Protein AF-A0A535BLM6-F1 (afdb_monomer)

Solvent-accessible surface area (backbone atoms only — not comparable to full-atom values): 7444 Å² total; per-residue (Å²): 102,45,61,56,55,43,28,55,65,38,71,34,40,33,82,39,67,72,50,61,36,40,46,30,43,31,45,81,92,45,75,36,47,55,90,61,40,46,59,41,44,60,51,75,94,35,62,84,55,53,49,84,61,48,25,79,35,35,54,25,30,45,32,39,53,41,61,94,56,75,61,44,84,32,59,34,36,41,37,64,31,90,53,64,93,91,61,84,83,69,88,82,76,87,72,84,82,87,86,86,86,87,83,86,84,79,95,77,88,86,63,74,68,44,72,48,76,36,33,34,36,72,127

Sequence (123 aa):
MEPSEGRPGTVVSLSMEYLVGWPRVEIGGKTMDYYQVRLLGLNPDRKDVPDMDLVWIEDKILQFRVPDLPPGEYKVTVHDGKGPPGDNLYSVLETTAYLIFPPVWPFVMRSNDTSIKFRVTAE

Structure (mmCIF, N/CA/C/O backbone):
data_AF-A0A535BLM6-F1
#
_entry.id   AF-A0A535BLM6-F1
#
loop_
_atom_site.group_PDB
_atom_site.id
_atom_site.type_symbol
_atom_site.label_atom_id
_atom_site.label_alt_id
_atom_site.label_comp_id
_atom_site.label_asym_id
_atom_site.label_entity_id
_atom_site.label_seq_id
_atom_site.pdbx_PDB_ins_code
_atom_site.Cartn_x
_atom_site.Cartn_y
_atom_site.Cartn_z
_atom_site.occupancy
_atom_site.B_iso_or_equiv
_atom_site.auth_seq_id
_atom_site.auth_comp_id
_atom_site.auth_asym_id
_atom_site.auth_atom_id
_atom_site.pdbx_PDB_model_num
ATOM 1 N N . MET A 1 1 ? -9.282 3.235 -4.915 1.00 73.12 1 MET A N 1
ATOM 2 C CA . MET A 1 1 ? -9.086 2.217 -3.865 1.00 73.12 1 MET A CA 1
ATOM 3 C C . MET A 1 1 ? -10.351 1.409 -3.783 1.00 73.12 1 MET A C 1
ATOM 5 O O . MET A 1 1 ? -11.400 2.010 -3.586 1.00 73.12 1 MET A O 1
ATOM 9 N N . GLU A 1 2 ? -10.251 0.097 -3.943 1.00 83.12 2 GLU A N 1
ATOM 10 C CA . GLU A 1 2 ? -11.397 -0.800 -3.827 1.00 83.12 2 GLU A CA 1
ATOM 11 C C . GLU A 1 2 ? -11.019 -2.046 -3.006 1.00 83.12 2 GLU A C 1
ATOM 13 O O . GLU A 1 2 ? -9.995 -2.671 -3.302 1.00 83.12 2 GLU A O 1
ATOM 18 N N . PRO A 1 3 ? -11.811 -2.412 -1.981 1.00 86.56 3 PRO A N 1
ATOM 19 C CA . PRO A 1 3 ? -12.919 -1.635 -1.411 1.00 86.56 3 PRO A CA 1
ATOM 20 C C . PRO A 1 3 ? -12.425 -0.425 -0.587 1.00 86.56 3 PRO A C 1
ATOM 22 O O . PRO A 1 3 ? -11.248 -0.334 -0.244 1.00 86.56 3 PRO A O 1
ATOM 25 N N . SER A 1 4 ? -13.321 0.515 -0.259 1.00 87.19 4 SER A N 1
ATOM 26 C CA . SER A 1 4 ? -13.036 1.640 0.657 1.00 87.19 4 SER A CA 1
ATOM 27 C C . SER A 1 4 ? -13.241 1.300 2.141 1.00 87.19 4 SER A C 1
ATOM 29 O O . SER A 1 4 ? -12.902 2.100 3.015 1.00 87.19 4 SER A O 1
ATOM 31 N N . GLU A 1 5 ? -13.804 0.126 2.428 1.00 90.50 5 GLU A N 1
ATOM 32 C CA . GLU A 1 5 ? -14.022 -0.403 3.772 1.00 90.50 5 GLU A CA 1
ATOM 33 C C . GLU A 1 5 ? -13.877 -1.931 3.802 1.00 90.50 5 GLU A C 1
ATOM 35 O O . GLU A 1 5 ? -14.007 -2.594 2.771 1.00 90.50 5 GLU A O 1
ATOM 40 N N . GLY A 1 6 ? -13.599 -2.497 4.975 1.00 92.50 6 GLY A N 1
ATOM 41 C CA . GLY A 1 6 ? -13.521 -3.945 5.156 1.00 92.50 6 GLY A CA 1
ATOM 42 C C . GLY A 1 6 ? -12.952 -4.370 6.505 1.00 92.50 6 GLY A C 1
ATOM 43 O O . GLY A 1 6 ? -12.360 -3.578 7.233 1.00 92.50 6 GLY A O 1
ATOM 44 N N . ARG A 1 7 ? -13.116 -5.647 6.838 1.00 94.50 7 ARG A N 1
ATOM 45 C CA . ARG A 1 7 ? -12.573 -6.265 8.058 1.00 94.50 7 ARG A CA 1
ATOM 46 C C . ARG A 1 7 ? -11.085 -6.624 7.916 1.00 94.50 7 ARG A C 1
ATOM 48 O O . ARG A 1 7 ? -10.597 -6.682 6.777 1.00 94.50 7 ARG A O 1
ATOM 55 N N . PRO A 1 8 ? -10.368 -6.932 9.013 1.00 94.50 8 PRO A N 1
ATOM 56 C CA . PRO A 1 8 ? -9.047 -7.550 8.936 1.00 94.50 8 PRO A CA 1
ATOM 57 C C . PRO A 1 8 ? -8.992 -8.718 7.938 1.00 94.50 8 PRO A C 1
ATOM 59 O O . PRO A 1 8 ? -9.914 -9.524 7.825 1.00 94.50 8 PRO A O 1
ATOM 62 N N . GLY A 1 9 ? -7.922 -8.772 7.147 1.00 93.56 9 GLY A N 1
ATOM 63 C CA . GLY A 1 9 ? -7.728 -9.747 6.073 1.00 93.56 9 GLY A CA 1
ATOM 64 C C . GLY A 1 9 ? -8.360 -9.383 4.723 1.00 93.56 9 GLY A C 1
ATOM 65 O O . GLY A 1 9 ? -8.045 -10.041 3.730 1.00 93.56 9 GLY A O 1
ATOM 66 N N . THR A 1 10 ? -9.193 -8.337 4.643 1.00 93.00 10 THR A N 1
ATOM 67 C CA . THR A 1 10 ? -9.739 -7.845 3.362 1.00 93.00 10 THR A CA 1
ATOM 68 C C . THR A 1 10 ? -8.601 -7.448 2.423 1.00 93.00 10 THR A C 1
ATOM 70 O O . THR A 1 10 ? -7.686 -6.735 2.829 1.00 93.00 10 THR A O 1
ATOM 73 N N . VAL A 1 11 ? -8.642 -7.905 1.168 1.00 93.69 11 VAL A N 1
ATOM 74 C CA . VAL A 1 11 ? -7.677 -7.483 0.141 1.00 93.69 11 VAL A CA 1
ATOM 75 C C . VAL A 1 11 ? -8.125 -6.145 -0.428 1.00 93.69 11 VAL A C 1
ATOM 77 O O . VAL A 1 11 ? -9.225 -6.035 -0.965 1.00 93.69 11 VAL A O 1
ATOM 80 N N . VAL A 1 12 ? -7.258 -5.145 -0.327 1.00 89.56 12 VAL A N 1
ATOM 81 C CA . VAL A 1 12 ? -7.463 -3.804 -0.870 1.00 89.56 12 VAL A CA 1
ATOM 82 C C . VAL A 1 12 ? -6.595 -3.642 -2.106 1.00 89.56 12 VAL A C 1
ATOM 84 O O . VAL A 1 12 ? -5.421 -3.999 -2.084 1.00 89.56 12 VAL A O 1
ATOM 87 N N . SER A 1 13 ? -7.176 -3.099 -3.174 1.00 89.69 13 SER A N 1
ATOM 88 C CA . SER A 1 13 ? -6.484 -2.782 -4.424 1.00 89.69 13 SER A CA 1
ATOM 89 C C . SER A 1 13 ? -6.426 -1.272 -4.650 1.00 89.69 13 SER A C 1
ATOM 91 O O . SER A 1 13 ? -7.437 -0.563 -4.571 1.00 89.69 13 SER A O 1
ATOM 93 N N . LEU A 1 14 ? -5.233 -0.778 -4.967 1.00 85.94 14 LEU A N 1
ATOM 94 C CA . LEU A 1 14 ? -4.957 0.608 -5.327 1.00 85.94 14 LEU A CA 1
ATOM 95 C C . LEU A 1 14 ? -4.429 0.649 -6.759 1.00 85.94 14 LEU A C 1
ATOM 97 O O . LEU A 1 14 ? -3.395 0.054 -7.037 1.00 85.94 14 LEU A O 1
ATOM 101 N N . SER A 1 15 ? -5.122 1.344 -7.661 1.00 85.81 15 SER A N 1
ATOM 102 C CA . SER A 1 15 ? -4.556 1.675 -8.972 1.00 85.81 15 SER A CA 1
ATOM 103 C C . SER A 1 15 ? -3.575 2.824 -8.788 1.00 85.81 15 SER A C 1
ATOM 105 O O . SER A 1 15 ? -3.964 3.882 -8.293 1.00 85.81 15 SER A O 1
ATOM 107 N N . MET A 1 16 ? -2.321 2.593 -9.154 1.00 75.69 16 MET A N 1
ATOM 108 C CA . MET A 1 16 ? -1.217 3.528 -9.004 1.00 75.69 16 MET A CA 1
ATOM 109 C C . MET A 1 16 ? -0.672 3.859 -10.390 1.00 75.69 16 MET A C 1
ATOM 111 O O . MET A 1 16 ? -0.407 2.958 -11.183 1.00 75.69 16 MET A O 1
ATOM 115 N N . GLU A 1 17 ? -0.482 5.144 -10.648 1.00 69.94 17 GLU A N 1
ATOM 116 C CA . GLU A 1 17 ? 0.311 5.649 -11.768 1.00 69.94 17 GLU A CA 1
ATOM 117 C C . GLU A 1 17 ? 1.579 6.273 -11.176 1.00 69.94 17 GLU A C 1
ATOM 119 O O . GLU A 1 17 ? 1.526 6.874 -10.097 1.00 69.94 17 GLU A O 1
ATOM 124 N N . TYR A 1 18 ? 2.713 6.130 -11.861 1.00 65.94 18 TYR A N 1
ATOM 125 C CA . TYR A 1 18 ? 4.020 6.663 -11.443 1.00 65.94 18 TYR A CA 1
ATOM 126 C C . TYR A 1 18 ? 4.582 6.146 -10.110 1.00 65.94 18 TYR A C 1
ATOM 128 O O . TYR A 1 18 ? 5.429 6.800 -9.503 1.00 65.94 18 TYR A O 1
ATOM 136 N N . LEU A 1 19 ? 4.162 4.970 -9.645 1.00 71.31 19 LEU A N 1
ATOM 137 C CA . LEU A 1 19 ? 4.827 4.307 -8.524 1.00 71.31 19 LEU A CA 1
ATOM 138 C C . LEU A 1 19 ? 6.040 3.563 -9.092 1.00 71.31 19 LEU A C 1
ATOM 140 O O . LEU A 1 19 ? 5.831 2.653 -9.881 1.00 71.31 19 LEU A O 1
ATOM 144 N N . VAL A 1 20 ? 7.283 3.899 -8.738 1.00 71.06 20 VAL A N 1
ATOM 145 C CA . VAL A 1 20 ? 8.487 3.219 -9.267 1.00 71.06 20 VAL A CA 1
ATOM 146 C C . VAL A 1 20 ? 9.460 2.922 -8.135 1.00 71.06 20 VAL A C 1
ATOM 148 O O . VAL A 1 20 ? 10.118 3.817 -7.621 1.00 71.06 20 VAL A O 1
ATOM 151 N N . GLY A 1 21 ? 9.611 1.644 -7.806 1.00 75.50 21 GLY A N 1
ATOM 152 C CA . GLY A 1 21 ? 10.417 1.189 -6.683 1.00 75.50 21 GLY A CA 1
ATOM 153 C C . GLY A 1 21 ? 9.719 0.099 -5.883 1.00 75.50 21 GLY A C 1
ATOM 154 O O . GLY A 1 21 ? 8.810 -0.580 -6.371 1.00 75.50 21 GLY A O 1
ATOM 155 N N . TRP A 1 22 ? 10.170 -0.068 -4.643 1.00 79.00 22 TRP A N 1
ATOM 156 C CA . TRP A 1 22 ? 9.662 -1.049 -3.691 1.00 79.00 22 TRP A CA 1
ATOM 157 C C . TRP A 1 22 ? 8.648 -0.369 -2.764 1.00 79.00 22 TRP A C 1
ATOM 159 O O . TRP A 1 22 ? 9.044 0.279 -1.787 1.00 79.00 22 TRP A O 1
ATOM 169 N N . PRO A 1 23 ? 7.337 -0.471 -3.054 1.00 81.69 23 PRO A N 1
ATOM 170 C CA . PRO A 1 23 ? 6.333 0.212 -2.262 1.00 81.69 23 PRO A CA 1
ATOM 171 C C . PRO A 1 23 ? 6.193 -0.392 -0.872 1.00 81.69 23 PRO A C 1
ATOM 173 O O . PRO A 1 23 ? 6.368 -1.594 -0.664 1.00 81.69 23 PRO A O 1
ATOM 176 N N . ARG A 1 24 ? 5.783 0.456 0.069 1.00 84.12 24 ARG A N 1
ATOM 177 C CA . ARG A 1 24 ? 5.319 0.050 1.396 1.00 84.12 24 ARG A CA 1
ATOM 178 C C . ARG A 1 24 ? 3.978 0.699 1.678 1.00 84.12 24 ARG A C 1
ATOM 180 O O . ARG A 1 24 ? 3.739 1.827 1.257 1.00 84.12 24 ARG A O 1
ATOM 187 N N . VAL A 1 25 ? 3.115 0.005 2.404 1.00 87.88 25 VAL A N 1
ATOM 188 C CA . VAL A 1 25 ? 1.792 0.519 2.774 1.00 87.88 25 VAL A CA 1
ATOM 189 C C . VAL A 1 25 ? 1.697 0.610 4.282 1.00 87.88 25 VAL A C 1
ATOM 191 O O . VAL A 1 25 ? 1.954 -0.363 4.980 1.00 87.88 25 VAL A O 1
ATOM 194 N N . GLU A 1 26 ? 1.301 1.765 4.790 1.00 89.56 26 GLU A N 1
ATOM 195 C CA . GLU A 1 26 ? 1.076 1.998 6.208 1.00 89.56 26 GLU A CA 1
ATOM 196 C C . GLU A 1 26 ? -0.409 2.231 6.481 1.00 89.56 26 GLU A C 1
ATOM 198 O O . GLU A 1 26 ? -1.055 3.027 5.803 1.00 89.56 26 GLU A O 1
ATOM 203 N N . ILE A 1 27 ? -0.959 1.543 7.480 1.00 90.88 27 ILE A N 1
ATOM 204 C CA . ILE A 1 27 ? -2.332 1.736 7.951 1.00 90.88 27 ILE A CA 1
ATOM 205 C C . ILE A 1 27 ? -2.388 1.501 9.462 1.00 90.88 27 ILE A C 1
ATOM 207 O O . ILE A 1 27 ? -1.924 0.478 9.964 1.00 90.88 27 ILE A O 1
ATOM 211 N N . GLY A 1 28 ? -2.933 2.464 10.210 1.00 88.50 28 GLY A N 1
ATOM 212 C CA . GLY A 1 28 ? -3.078 2.341 11.667 1.00 88.50 28 GLY A CA 1
ATOM 213 C C . GLY A 1 28 ? -1.760 2.109 12.416 1.00 88.50 28 GLY A C 1
ATOM 214 O O . GLY A 1 28 ? -1.744 1.373 13.398 1.00 88.50 28 GLY A O 1
ATOM 215 N N . GLY A 1 29 ? -0.655 2.687 11.929 1.00 86.38 29 GLY A N 1
ATOM 216 C CA . GLY A 1 29 ? 0.689 2.513 12.494 1.00 86.38 29 GLY A CA 1
ATOM 217 C C . GLY A 1 29 ? 1.349 1.165 12.181 1.00 86.38 29 GLY A C 1
ATOM 218 O O . GLY A 1 29 ? 2.440 0.894 12.678 1.00 86.38 29 GLY A O 1
ATOM 219 N N . LYS A 1 3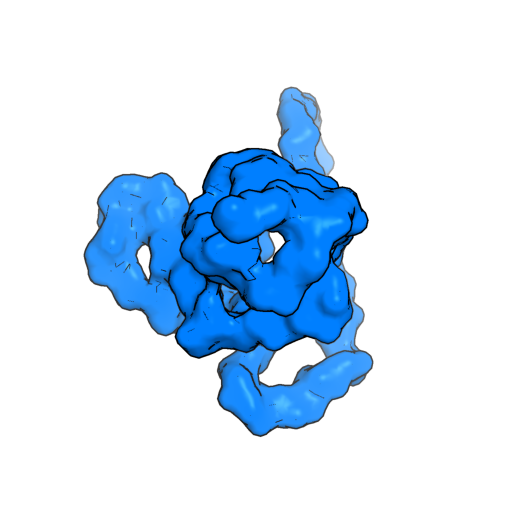0 ? 0.712 0.307 11.372 1.00 89.19 30 LYS A N 1
ATOM 220 C CA . LYS A 1 30 ? 1.307 -0.9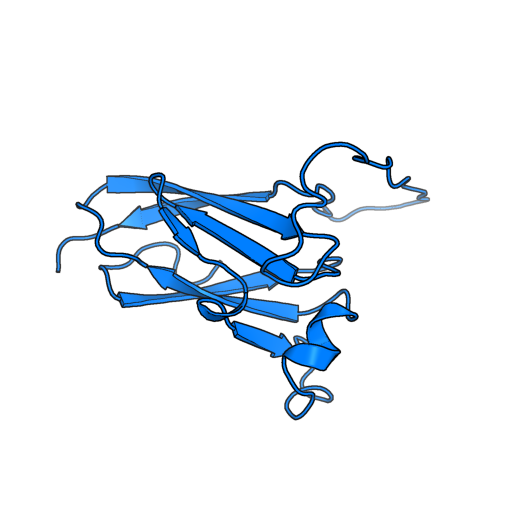31 10.857 1.00 89.19 30 LYS A CA 1
ATOM 221 C C . LYS A 1 30 ? 1.809 -0.708 9.437 1.00 89.19 30 LYS A C 1
ATOM 223 O O . LYS A 1 30 ? 1.025 -0.335 8.566 1.00 89.19 30 LYS A O 1
ATOM 228 N N . THR A 1 31 ? 3.086 -0.997 9.209 1.00 88.31 31 THR A N 1
ATOM 229 C CA . THR A 1 31 ? 3.724 -0.905 7.890 1.00 88.31 31 THR A CA 1
ATOM 230 C C . THR A 1 31 ? 3.883 -2.291 7.283 1.00 88.31 31 THR A C 1
ATOM 232 O O . THR A 1 31 ? 4.424 -3.191 7.919 1.00 88.31 31 THR A O 1
ATOM 235 N N . MET A 1 32 ? 3.416 -2.439 6.049 1.00 89.69 32 MET A N 1
ATOM 236 C CA . MET A 1 32 ? 3.584 -3.608 5.195 1.00 89.69 32 MET A CA 1
ATOM 237 C C . MET A 1 32 ? 4.689 -3.322 4.188 1.00 89.69 32 MET A C 1
ATOM 239 O O . MET A 1 32 ? 4.621 -2.327 3.459 1.00 89.69 32 MET A O 1
ATOM 243 N N . ASP A 1 33 ? 5.712 -4.169 4.174 1.00 85.94 33 ASP A N 1
ATOM 244 C CA . ASP A 1 33 ? 6.810 -4.065 3.219 1.00 85.94 33 ASP A CA 1
ATOM 245 C C . ASP A 1 33 ? 6.481 -4.718 1.866 1.00 85.94 33 ASP A C 1
ATOM 247 O O . ASP A 1 33 ? 5.393 -5.262 1.660 1.00 85.94 33 ASP A O 1
ATOM 251 N N . TYR A 1 34 ? 7.441 -4.667 0.939 1.00 82.69 34 TYR A N 1
ATOM 252 C CA . TYR A 1 34 ? 7.315 -5.235 -0.403 1.00 82.69 34 TYR A CA 1
ATOM 253 C C . TYR A 1 34 ? 6.867 -6.709 -0.412 1.00 82.69 34 TYR A C 1
ATOM 255 O O . TYR A 1 34 ? 6.121 -7.103 -1.300 1.00 82.69 34 TYR A O 1
ATOM 263 N N . TYR A 1 35 ? 7.275 -7.523 0.568 1.00 84.81 35 TYR A N 1
ATOM 264 C CA . TYR A 1 35 ? 6.921 -8.946 0.617 1.00 84.81 35 TYR A CA 1
ATOM 265 C C . TYR A 1 35 ? 5.512 -9.196 1.165 1.00 84.81 35 TYR A C 1
ATOM 267 O O . TYR A 1 35 ? 4.988 -10.306 1.062 1.00 84.81 35 TYR A O 1
ATOM 275 N N . GLN A 1 36 ? 4.901 -8.179 1.768 1.00 88.88 36 GLN A N 1
ATOM 276 C CA . GLN A 1 36 ? 3.554 -8.225 2.334 1.00 88.88 36 GLN A CA 1
ATOM 277 C C . GLN A 1 36 ? 2.515 -7.534 1.444 1.00 88.88 36 GLN A C 1
ATOM 279 O O . GLN A 1 36 ? 1.313 -7.611 1.716 1.00 88.88 36 GLN A O 1
ATOM 284 N N . VAL A 1 37 ? 2.969 -6.884 0.375 1.00 88.50 37 VAL A N 1
ATOM 285 C CA . VAL A 1 37 ? 2.137 -6.324 -0.687 1.00 88.50 37 VAL A CA 1
ATOM 286 C C . VAL A 1 37 ? 2.331 -7.122 -1.973 1.00 88.50 37 VAL A C 1
ATOM 288 O O . VAL A 1 37 ? 3.234 -7.943 -2.093 1.00 88.50 37 VAL A O 1
ATOM 291 N N . ARG A 1 38 ? 1.453 -6.902 -2.946 1.00 90.19 38 ARG A N 1
ATOM 292 C CA . ARG A 1 38 ? 1.527 -7.528 -4.264 1.00 90.19 38 ARG A CA 1
ATOM 293 C C . ARG A 1 38 ? 1.409 -6.470 -5.345 1.00 90.19 38 ARG A C 1
ATOM 295 O O . ARG A 1 38 ? 0.602 -5.548 -5.208 1.00 90.19 38 ARG A O 1
ATOM 302 N N . LEU A 1 39 ? 2.180 -6.621 -6.416 1.00 87.62 39 LEU A N 1
ATOM 303 C CA . LEU A 1 39 ? 2.106 -5.752 -7.584 1.00 87.62 39 LEU A CA 1
ATOM 304 C C . LEU A 1 39 ? 1.473 -6.504 -8.746 1.00 87.62 39 LEU A C 1
ATOM 306 O O . LEU A 1 39 ? 1.862 -7.618 -9.058 1.00 87.62 39 LEU A O 1
ATOM 310 N N . LEU A 1 40 ? 0.498 -5.888 -9.405 1.00 86.44 40 LEU A N 1
ATOM 311 C CA . LEU A 1 40 ? -0.084 -6.411 -10.639 1.00 86.44 40 LEU A CA 1
ATOM 312 C C . LEU A 1 40 ? 0.052 -5.361 -11.738 1.00 86.44 40 LEU A C 1
ATOM 314 O O . LEU A 1 40 ? -0.101 -4.168 -11.480 1.00 86.44 40 LEU A O 1
ATOM 318 N N . GLY A 1 41 ? 0.306 -5.789 -12.972 1.00 82.19 41 GLY A N 1
ATOM 319 C CA . GLY A 1 41 ? 0.265 -4.884 -14.117 1.00 82.19 41 GLY A CA 1
ATOM 320 C C . GLY A 1 41 ? -1.131 -4.276 -14.273 1.00 82.19 41 GLY A C 1
ATOM 321 O O . GLY A 1 41 ? -2.122 -5.005 -14.283 1.00 82.19 41 GLY A O 1
ATOM 322 N N . LEU A 1 42 ? -1.216 -2.946 -14.393 1.00 81.38 42 LEU A N 1
ATOM 323 C CA . LEU A 1 42 ? -2.492 -2.273 -14.664 1.00 81.38 42 LEU A CA 1
ATOM 324 C C . LEU A 1 42 ? -2.973 -2.561 -16.096 1.00 81.38 42 LEU A C 1
ATOM 326 O O . LEU A 1 42 ? -4.160 -2.770 -16.330 1.00 81.38 42 LEU A O 1
ATOM 330 N N . ASN A 1 43 ? -2.035 -2.615 -17.048 1.00 80.25 43 ASN A N 1
ATOM 331 C CA . ASN A 1 43 ? -2.305 -3.044 -18.417 1.00 80.25 43 ASN A CA 1
ATOM 332 C C . ASN A 1 43 ? -2.450 -4.585 -18.465 1.00 80.25 43 ASN A C 1
ATOM 334 O O . ASN A 1 43 ? -1.5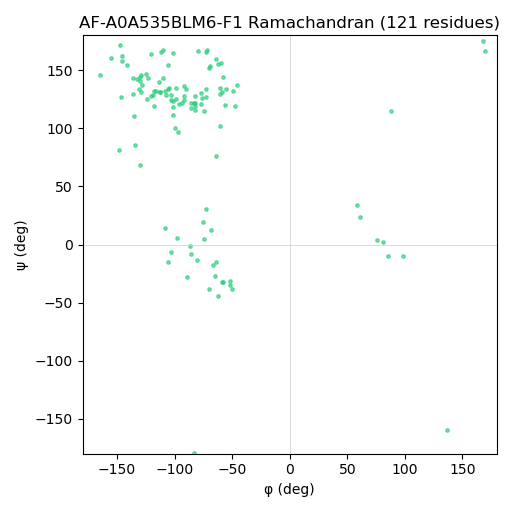10 -5.276 -18.058 1.00 80.25 43 ASN A O 1
ATOM 338 N N . PRO A 1 44 ? -3.562 -5.132 -19.003 1.00 76.81 44 PRO A N 1
ATOM 339 C CA . PRO A 1 44 ? -3.757 -6.570 -19.198 1.00 76.81 44 PRO A CA 1
ATOM 340 C C . PRO A 1 44 ? -2.622 -7.275 -19.950 1.00 76.81 44 PRO A C 1
ATOM 342 O O . PRO A 1 44 ? -2.318 -8.425 -19.639 1.00 76.81 44 PRO A O 1
ATOM 345 N N . ASP A 1 45 ? -1.948 -6.584 -20.873 1.00 80.50 45 ASP A N 1
ATOM 346 C CA . ASP A 1 45 ? -0.803 -7.118 -21.625 1.00 80.50 45 ASP A CA 1
ATOM 347 C C . ASP A 1 45 ? 0.402 -7.436 -20.722 1.00 80.50 45 ASP A C 1
ATOM 349 O O . ASP A 1 45 ? 1.331 -8.132 -21.123 1.00 80.50 45 ASP A O 1
ATOM 353 N N . ARG A 1 46 ? 0.401 -6.919 -19.487 1.00 74.88 46 ARG A N 1
ATOM 354 C CA . ARG A 1 46 ? 1.458 -7.094 -18.483 1.00 74.88 46 ARG A CA 1
ATOM 355 C C . ARG A 1 46 ? 1.040 -8.016 -17.338 1.00 74.88 46 AR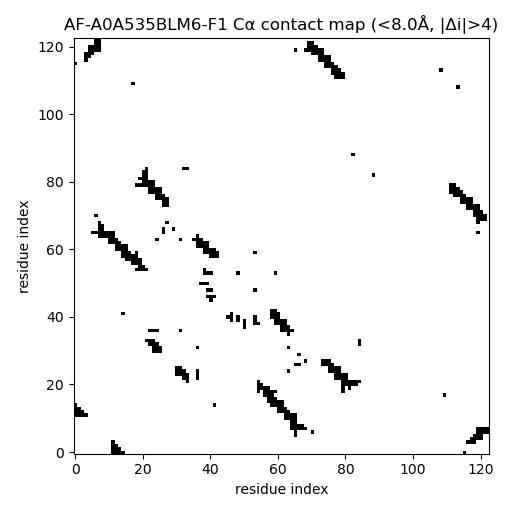G A C 1
ATOM 357 O O . ARG A 1 46 ? 1.701 -8.040 -16.304 1.00 74.88 46 ARG A O 1
ATOM 364 N N . LYS A 1 47 ? -0.052 -8.766 -17.498 1.00 72.44 47 LYS A N 1
ATOM 365 C CA . LYS A 1 47 ? -0.592 -9.654 -16.459 1.00 72.44 47 LYS A CA 1
ATOM 366 C C . LYS A 1 47 ? 0.406 -10.720 -15.991 1.00 72.44 47 LYS A C 1
ATOM 368 O O . LYS A 1 47 ? 0.374 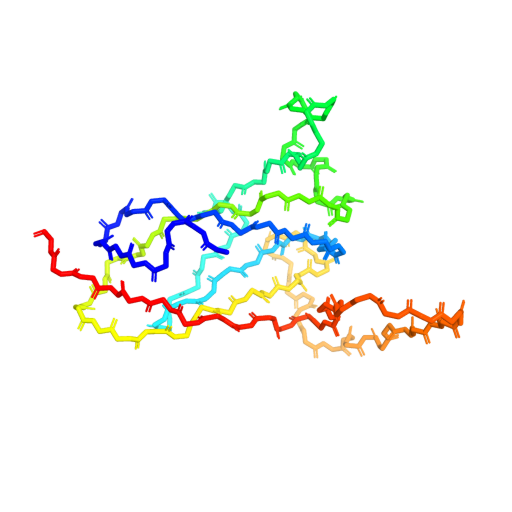-11.093 -14.823 1.00 72.44 47 LYS A O 1
ATOM 373 N N . ASP A 1 48 ? 1.273 -11.174 -16.892 1.00 79.62 48 ASP A N 1
ATOM 374 C CA . ASP A 1 48 ? 2.252 -12.233 -16.623 1.00 79.62 48 ASP A CA 1
ATOM 375 C C . ASP A 1 48 ? 3.651 -11.686 -16.281 1.00 79.62 48 ASP A C 1
ATOM 377 O O . ASP A 1 48 ? 4.597 -12.457 -16.125 1.00 79.62 48 ASP A O 1
ATOM 381 N N . VAL A 1 49 ? 3.801 -10.360 -16.160 1.00 79.44 49 VAL A N 1
ATOM 382 C CA . VAL A 1 49 ? 5.062 -9.742 -15.734 1.00 79.44 49 VAL A CA 1
ATOM 383 C C . VAL A 1 49 ? 5.257 -10.005 -14.236 1.00 79.44 49 VAL A C 1
ATOM 385 O O . VAL A 1 49 ? 4.358 -9.691 -13.453 1.00 79.44 49 VAL A O 1
ATOM 388 N N . PRO A 1 50 ? 6.408 -10.556 -13.812 1.00 81.94 50 PRO A N 1
ATOM 389 C CA . PRO A 1 50 ? 6.697 -10.779 -12.400 1.00 81.94 50 PRO A CA 1
ATOM 390 C C . PRO A 1 50 ? 6.636 -9.492 -11.564 1.00 81.94 50 PRO A C 1
ATOM 392 O O . PRO A 1 50 ? 7.101 -8.440 -11.998 1.00 81.94 50 PRO A O 1
ATOM 395 N N . ASP A 1 51 ? 6.162 -9.585 -10.316 1.00 77.06 51 ASP A N 1
ATOM 396 C CA . ASP A 1 51 ? 6.109 -8.466 -9.356 1.00 77.06 51 ASP A CA 1
ATOM 397 C C . ASP A 1 51 ? 7.453 -7.721 -9.221 1.00 77.06 51 ASP A C 1
ATOM 399 O O . ASP A 1 51 ? 7.483 -6.492 -9.155 1.00 77.06 51 ASP A O 1
ATOM 403 N N . MET A 1 52 ? 8.568 -8.463 -9.258 1.00 76.00 52 MET A N 1
ATOM 404 C CA . MET A 1 52 ? 9.937 -7.926 -9.200 1.00 76.00 52 MET A CA 1
ATOM 405 C C . MET A 1 52 ? 10.306 -7.053 -10.401 1.00 76.00 52 MET A C 1
ATOM 407 O O . MET A 1 52 ? 11.153 -6.178 -10.264 1.00 76.00 52 MET A O 1
ATOM 411 N N . ASP A 1 53 ? 9.686 -7.273 -11.557 1.00 77.06 53 ASP A N 1
ATOM 412 C CA . ASP A 1 53 ? 9.896 -6.457 -12.753 1.00 77.06 53 ASP A CA 1
ATOM 413 C C . ASP A 1 53 ? 8.911 -5.276 -12.783 1.00 77.06 53 ASP A C 1
ATOM 415 O O . ASP A 1 53 ? 9.232 -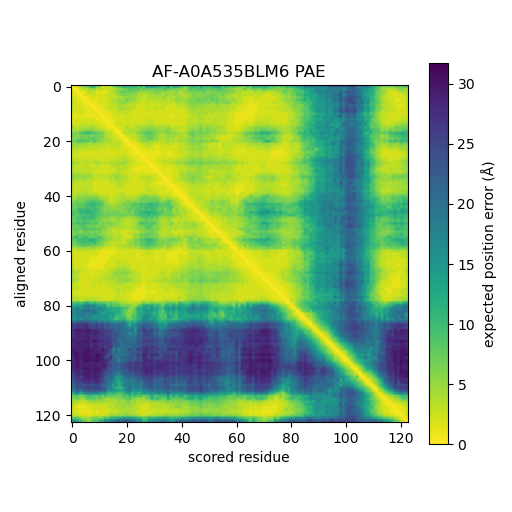4.197 -13.284 1.00 77.06 53 ASP A O 1
ATOM 419 N N . LEU A 1 54 ? 7.733 -5.435 -12.162 1.00 79.06 54 LEU A N 1
ATOM 420 C CA . LEU A 1 54 ? 6.727 -4.378 -12.006 1.00 79.06 54 LEU A CA 1
ATOM 421 C C . LEU A 1 54 ? 7.189 -3.228 -11.096 1.00 79.06 54 LEU A C 1
ATOM 423 O O . LEU A 1 54 ? 6.619 -2.136 -11.163 1.00 79.06 54 LEU A O 1
ATOM 427 N N . VAL A 1 55 ? 8.227 -3.411 -10.271 1.00 75.12 55 VAL A N 1
ATOM 428 C CA . VAL A 1 55 ? 8.822 -2.307 -9.489 1.00 75.12 55 VAL A CA 1
ATOM 429 C C . VAL A 1 55 ? 9.314 -1.174 -10.395 1.00 75.12 55 VAL A C 1
ATOM 431 O O . VAL A 1 55 ? 9.173 -0.013 -10.030 1.00 75.12 55 VAL A O 1
ATOM 434 N N . TRP A 1 56 ? 9.780 -1.490 -11.607 1.00 72.88 56 TRP A N 1
ATOM 435 C CA . TRP A 1 56 ? 10.316 -0.527 -12.576 1.00 72.88 56 TRP A CA 1
ATOM 436 C C . TRP A 1 56 ? 9.255 0.109 -13.480 1.00 72.88 56 TRP A C 1
ATOM 438 O O . TRP A 1 56 ? 9.583 0.926 -14.338 1.00 72.88 56 TRP A O 1
ATOM 448 N N . ILE A 1 57 ? 7.990 -0.281 -13.320 1.00 71.25 57 ILE A N 1
ATOM 449 C CA . ILE A 1 57 ? 6.881 0.160 -14.161 1.00 71.25 57 ILE A CA 1
ATOM 450 C C . ILE A 1 57 ? 6.008 1.134 -13.374 1.00 71.25 57 ILE A C 1
ATOM 452 O O . ILE A 1 57 ? 5.574 0.830 -12.264 1.00 71.25 57 ILE A O 1
ATOM 456 N N . GLU A 1 58 ? 5.741 2.288 -13.982 1.00 70.00 58 GLU A N 1
ATOM 457 C CA . GLU A 1 58 ? 4.977 3.391 -13.391 1.00 70.00 58 GLU A CA 1
ATOM 458 C C . GLU A 1 58 ? 3.527 2.991 -13.070 1.00 70.00 58 GLU A C 1
ATOM 460 O O . GLU A 1 58 ? 3.041 3.262 -11.971 1.00 70.00 58 GLU A O 1
ATOM 465 N N . ASP A 1 59 ? 2.868 2.287 -13.993 1.00 72.62 59 ASP A N 1
ATOM 466 C CA . ASP A 1 59 ? 1.435 1.988 -13.904 1.00 72.62 59 ASP A CA 1
ATOM 467 C C . ASP A 1 59 ? 1.169 0.557 -13.430 1.00 72.62 59 ASP A C 1
ATOM 469 O O . ASP A 1 59 ? 1.423 -0.424 -14.147 1.00 72.62 59 ASP A O 1
ATOM 473 N N . LYS A 1 60 ? 0.620 0.427 -12.220 1.00 81.94 60 LYS A N 1
ATOM 474 C CA . LYS A 1 60 ? 0.369 -0.866 -11.573 1.00 81.94 60 LYS A CA 1
ATOM 475 C C . LYS A 1 60 ? -0.743 -0.821 -10.537 1.00 81.94 60 LYS A C 1
ATOM 477 O O . LYS A 1 60 ? -1.098 0.224 -10.006 1.00 81.94 60 LYS A O 1
ATOM 482 N N . ILE A 1 61 ? -1.277 -1.991 -10.214 1.00 86.19 61 ILE A N 1
ATOM 483 C CA . ILE A 1 61 ? -2.187 -2.188 -9.091 1.00 86.19 61 ILE A CA 1
ATOM 484 C C . ILE A 1 61 ? -1.363 -2.671 -7.897 1.00 86.19 61 ILE A C 1
ATOM 486 O O . ILE A 1 61 ? -0.722 -3.719 -7.961 1.00 86.19 61 ILE A O 1
ATOM 490 N N . LEU A 1 62 ? -1.400 -1.915 -6.803 1.00 87.81 62 LEU A N 1
ATOM 491 C CA . LEU A 1 62 ? -0.830 -2.287 -5.513 1.00 87.81 62 LEU A CA 1
ATOM 492 C C . LEU A 1 62 ? -1.913 -2.948 -4.658 1.00 87.81 62 LEU A C 1
ATOM 494 O O . LEU A 1 62 ? -2.948 -2.339 -4.379 1.00 87.81 62 LEU A O 1
ATOM 498 N N . GLN A 1 63 ? -1.674 -4.186 -4.236 1.00 91.62 63 GLN A N 1
ATOM 499 C CA . GLN A 1 63 ? -2.571 -4.933 -3.362 1.00 91.62 63 GLN A CA 1
ATOM 500 C C . GLN A 1 63 ? -1.948 -5.189 -1.998 1.00 91.62 63 GLN A C 1
ATOM 502 O O . GLN A 1 63 ? -0.781 -5.553 -1.894 1.00 91.62 63 GLN A O 1
ATOM 507 N N . PHE A 1 64 ? -2.752 -5.064 -0.950 1.00 92.69 64 PHE A N 1
ATOM 508 C CA . PHE A 1 64 ? -2.363 -5.418 0.413 1.00 92.69 64 PHE A CA 1
ATOM 509 C C . PHE A 1 64 ? -3.564 -5.981 1.175 1.00 92.69 64 PHE A C 1
ATOM 511 O O . PHE A 1 64 ? -4.713 -5.813 0.762 1.00 92.69 64 PHE A O 1
ATOM 518 N N . ARG A 1 65 ? -3.310 -6.675 2.287 1.00 95.25 65 ARG A N 1
ATOM 519 C CA . ARG A 1 65 ? -4.368 -7.147 3.189 1.00 95.25 65 ARG A CA 1
ATOM 520 C C . ARG A 1 65 ? -4.495 -6.205 4.372 1.00 95.25 65 ARG A C 1
ATOM 522 O O . ARG A 1 65 ? -3.486 -5.849 4.969 1.00 95.25 65 ARG A O 1
ATOM 529 N N . VAL A 1 66 ? -5.724 -5.845 4.737 1.00 92.38 66 VAL A N 1
ATOM 530 C CA . VAL A 1 66 ? -5.990 -5.072 5.957 1.00 92.38 66 VAL A CA 1
ATOM 531 C C . VAL A 1 66 ? -5.401 -5.840 7.146 1.00 92.38 66 VAL A C 1
ATOM 533 O O . VAL A 1 66 ? -5.779 -6.998 7.350 1.00 92.38 66 VAL A O 1
ATOM 536 N N . PRO A 1 67 ? -4.458 -5.263 7.907 1.00 93.38 67 PRO A N 1
ATOM 537 C CA . PRO A 1 67 ? -3.892 -5.947 9.057 1.00 93.38 67 PRO A CA 1
ATOM 538 C C . PRO A 1 67 ? -4.920 -6.021 10.189 1.00 93.38 67 PRO A C 1
ATOM 540 O O . PRO A 1 67 ? -5.935 -5.330 10.169 1.00 93.38 67 PRO A O 1
ATOM 543 N N . ASP A 1 68 ? -4.639 -6.845 11.195 1.00 94.38 68 ASP A N 1
ATOM 544 C CA . ASP A 1 68 ? -5.464 -6.929 12.403 1.00 94.38 68 ASP A CA 1
ATOM 545 C C . ASP A 1 68 ? -5.512 -5.566 13.119 1.00 94.38 68 ASP A C 1
ATOM 547 O O . ASP A 1 68 ? -4.527 -5.133 13.726 1.00 94.38 68 ASP A O 1
ATOM 551 N N . LEU A 1 69 ? -6.616 -4.844 12.942 1.00 92.44 69 LEU A N 1
ATOM 552 C CA . LEU A 1 69 ? -6.864 -3.500 13.447 1.00 92.44 69 LEU A CA 1
ATOM 553 C C . LEU A 1 69 ? -8.286 -3.457 14.015 1.00 92.44 69 LEU A C 1
ATOM 555 O O . LEU A 1 69 ? -9.188 -4.061 13.429 1.00 92.44 69 LEU A O 1
ATOM 559 N N . PRO A 1 70 ? -8.516 -2.727 15.119 1.00 94.06 70 PRO A N 1
ATOM 560 C CA . PRO A 1 70 ? -9.866 -2.538 15.622 1.00 94.06 70 PRO A CA 1
ATOM 561 C C . PRO A 1 70 ? -10.725 -1.751 14.613 1.00 94.06 70 PRO A C 1
ATOM 563 O O . PRO A 1 70 ? -10.192 -1.042 13.757 1.00 94.06 70 PRO A O 1
ATOM 566 N N . PRO A 1 71 ? -12.064 -1.836 14.702 1.00 94.94 71 PRO A N 1
ATOM 567 C CA . PRO A 1 71 ? -12.938 -1.064 13.829 1.00 94.94 71 PRO A CA 1
ATOM 568 C C . PRO A 1 71 ? -12.717 0.444 13.994 1.00 94.94 71 PRO A C 1
ATOM 570 O O . PRO A 1 71 ? -12.654 0.951 15.114 1.00 94.94 71 PRO A O 1
ATOM 573 N N . GLY A 1 72 ? -12.637 1.174 12.883 1.00 94.75 72 GLY A N 1
ATOM 574 C CA . GLY A 1 72 ? -12.344 2.606 12.900 1.00 94.75 72 GLY A CA 1
ATOM 575 C C . GLY A 1 72 ? -12.016 3.184 11.527 1.00 94.75 72 GLY A C 1
ATOM 576 O O . GLY A 1 72 ? -11.932 2.464 10.532 1.00 94.75 72 GLY A O 1
ATOM 577 N N . GLU A 1 73 ? -11.837 4.503 11.468 1.00 95.12 73 GLU A N 1
ATOM 578 C CA . GLU A 1 73 ? -11.329 5.185 10.276 1.00 95.12 73 GLU A CA 1
ATOM 579 C C . GLU A 1 73 ? -9.809 5.304 10.341 1.00 95.12 73 GLU A C 1
ATOM 581 O O . GLU A 1 73 ? -9.251 5.815 11.313 1.00 95.12 73 GLU A O 1
ATOM 586 N N . TYR A 1 74 ? -9.144 4.869 9.276 1.00 90.38 74 TYR A N 1
ATOM 587 C CA . TYR A 1 74 ? -7.695 4.870 9.168 1.00 90.38 74 TYR A CA 1
ATOM 588 C C . TYR A 1 74 ? -7.240 5.624 7.928 1.00 90.38 74 TYR A C 1
ATOM 590 O O . TY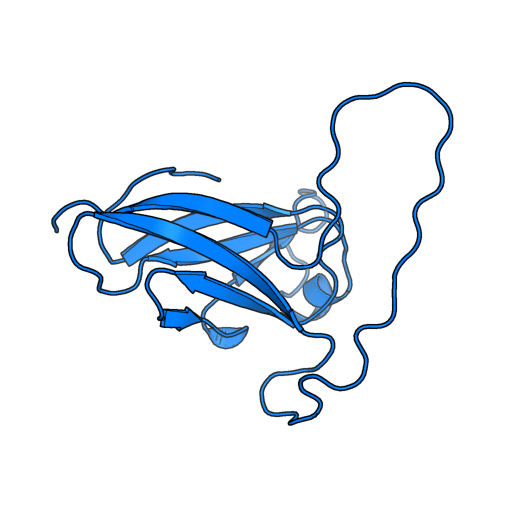R A 1 74 ? -7.877 5.599 6.874 1.00 90.38 74 TYR A O 1
ATOM 598 N N . LYS A 1 75 ? -6.088 6.279 8.056 1.00 88.81 75 LYS A N 1
ATOM 599 C CA . LYS A 1 75 ? -5.326 6.798 6.926 1.00 88.81 75 LYS A CA 1
ATOM 600 C C . LYS A 1 75 ? -4.439 5.664 6.407 1.00 88.81 75 LYS A C 1
ATOM 602 O O . LYS A 1 75 ? -3.652 5.116 7.176 1.00 88.81 75 LYS A O 1
ATOM 607 N N . VAL A 1 76 ? -4.602 5.309 5.138 1.00 86.31 76 VAL A N 1
ATOM 608 C CA . VAL A 1 76 ? -3.684 4.438 4.397 1.00 86.31 76 VAL A CA 1
ATOM 609 C C . VAL A 1 76 ? -2.675 5.335 3.708 1.00 86.31 76 VAL A C 1
ATOM 611 O O . VAL A 1 76 ? -3.104 6.208 2.961 1.00 86.31 76 VAL A O 1
ATOM 614 N N . THR A 1 77 ? -1.385 5.118 3.934 1.00 85.44 77 THR A N 1
ATOM 615 C CA . THR A 1 77 ? -0.290 5.842 3.280 1.00 85.44 77 THR A CA 1
ATOM 616 C C . THR A 1 77 ? 0.535 4.880 2.431 1.00 85.44 77 THR A C 1
ATOM 618 O O . THR A 1 77 ? 0.919 3.815 2.911 1.00 85.44 77 THR A O 1
ATOM 621 N N . VAL A 1 78 ? 0.823 5.241 1.179 1.00 82.31 78 VAL A N 1
ATOM 622 C CA . VAL A 1 78 ? 1.752 4.488 0.320 1.00 82.31 78 VAL A CA 1
ATOM 623 C C . VAL A 1 78 ? 3.081 5.229 0.247 1.00 82.31 78 VAL A C 1
ATOM 625 O O . VAL A 1 78 ? 3.119 6.391 -0.149 1.00 82.31 78 VAL A O 1
ATOM 628 N N . HIS A 1 79 ? 4.156 4.529 0.596 1.00 78.94 79 HIS A N 1
ATOM 629 C CA . HIS A 1 79 ? 5.533 5.009 0.561 1.00 78.94 79 HIS A CA 1
ATOM 630 C C . HIS A 1 79 ? 6.272 4.391 -0.627 1.00 78.94 79 HIS A C 1
ATOM 632 O O . HIS A 1 79 ? 6.209 3.174 -0.811 1.00 78.94 79 HIS A O 1
ATOM 638 N N . ASP A 1 80 ? 7.024 5.194 -1.377 1.00 69.62 80 ASP A N 1
ATOM 639 C CA . ASP A 1 80 ? 7.857 4.726 -2.493 1.00 69.62 80 ASP A CA 1
ATOM 640 C C . ASP A 1 80 ? 9.331 4.590 -2.071 1.00 69.62 80 ASP A C 1
ATOM 642 O O . ASP A 1 80 ? 10.060 5.576 -1.921 1.00 69.62 80 ASP A O 1
ATOM 646 N N . GLY A 1 81 ? 9.766 3.360 -1.788 1.00 61.59 81 GLY A N 1
ATOM 647 C CA . GLY A 1 81 ? 11.146 3.067 -1.415 1.00 61.59 81 GLY A CA 1
ATOM 648 C C . GLY A 1 81 ? 12.038 2.921 -2.647 1.00 61.59 81 GLY A C 1
ATOM 649 O O . GLY A 1 81 ? 11.835 2.019 -3.455 1.00 61.59 81 GLY A O 1
ATOM 650 N N . LYS A 1 82 ? 13.095 3.737 -2.754 1.00 55.22 82 LYS A N 1
ATOM 651 C CA . LYS A 1 82 ? 14.085 3.651 -3.850 1.00 55.22 82 LYS A CA 1
ATOM 652 C C . LYS A 1 82 ? 15.065 2.466 -3.746 1.00 55.22 82 LYS A C 1
ATOM 654 O O . LYS A 1 82 ? 15.986 2.383 -4.553 1.00 55.22 82 LYS A O 1
ATOM 659 N N . GLY A 1 83 ? 14.906 1.572 -2.768 1.00 54.72 83 GLY A N 1
ATOM 660 C CA . GLY A 1 83 ? 15.808 0.439 -2.551 1.00 54.72 83 GLY A CA 1
ATOM 661 C C . GLY A 1 83 ? 15.071 -0.836 -2.134 1.00 54.72 83 GLY A C 1
ATOM 662 O O . GLY A 1 83 ? 13.975 -0.746 -1.572 1.00 54.72 83 GLY A O 1
ATOM 663 N N . PRO A 1 84 ? 15.655 -2.015 -2.409 1.00 55.88 84 PRO A N 1
ATOM 664 C CA . PRO A 1 84 ? 15.083 -3.291 -2.010 1.00 55.88 84 PRO A CA 1
ATOM 665 C C . PRO A 1 84 ? 14.974 -3.406 -0.478 1.00 55.88 84 PRO A C 1
ATOM 667 O O . PRO A 1 84 ? 15.727 -2.760 0.258 1.00 55.88 84 PRO A O 1
ATOM 670 N N . PRO A 1 85 ? 14.054 -4.242 0.036 1.00 57.44 85 PRO A N 1
ATOM 671 C CA . PRO A 1 85 ? 13.905 -4.452 1.472 1.00 57.44 85 PRO A CA 1
ATOM 672 C C . PRO A 1 85 ? 15.222 -4.901 2.118 1.00 57.44 85 PRO A C 1
ATOM 674 O O . PRO A 1 85 ? 15.885 -5.808 1.618 1.00 57.44 85 PRO A O 1
ATOM 677 N N . GLY A 1 86 ? 15.576 -4.294 3.252 1.00 51.41 86 GLY A N 1
ATOM 678 C CA . GLY A 1 86 ? 16.802 -4.605 3.998 1.00 51.41 86 GLY A CA 1
ATOM 679 C C . GLY A 1 86 ? 17.974 -3.656 3.741 1.00 51.41 86 GLY A C 1
ATOM 680 O O . GLY A 1 86 ? 18.940 -3.693 4.501 1.00 51.41 86 GLY A O 1
ATOM 681 N N . ASP A 1 87 ? 17.877 -2.766 2.751 1.00 49.81 87 ASP A N 1
ATOM 682 C CA . ASP A 1 87 ? 18.888 -1.733 2.533 1.00 49.81 87 ASP A CA 1
ATOM 683 C C . ASP A 1 87 ? 18.601 -0.506 3.407 1.00 49.81 87 ASP A C 1
ATOM 685 O O . ASP A 1 87 ? 17.574 0.155 3.259 1.00 49.81 87 ASP A O 1
ATOM 689 N N . ASN A 1 88 ? 19.513 -0.182 4.330 1.00 45.91 88 ASN A N 1
ATOM 690 C CA . ASN A 1 88 ? 19.368 0.933 5.275 1.00 45.91 88 ASN A CA 1
ATOM 691 C C . ASN A 1 88 ? 19.585 2.326 4.652 1.00 45.91 88 ASN A C 1
ATOM 693 O O . ASN A 1 88 ? 19.800 3.301 5.371 1.00 45.91 88 ASN A O 1
ATOM 697 N N . LEU A 1 89 ? 19.482 2.452 3.325 1.00 43.19 89 LEU A N 1
ATOM 698 C CA . LEU A 1 89 ? 19.585 3.706 2.563 1.00 43.19 89 LEU A CA 1
ATOM 699 C C . LEU A 1 89 ? 18.347 4.612 2.741 1.00 43.19 89 LEU A C 1
ATOM 701 O O . LEU A 1 89 ? 17.944 5.369 1.859 1.00 43.19 89 LEU A O 1
ATOM 705 N N . TYR A 1 90 ? 17.721 4.519 3.909 1.00 46.78 90 TYR A N 1
ATOM 706 C CA . TYR A 1 90 ? 16.545 5.259 4.306 1.00 46.78 90 TYR A CA 1
ATOM 707 C C . TYR A 1 90 ? 16.927 6.722 4.578 1.00 46.78 90 TYR A C 1
ATOM 709 O O . TYR A 1 90 ? 17.873 7.010 5.307 1.00 46.78 90 TYR A O 1
ATOM 717 N N . SER A 1 91 ? 16.133 7.656 4.055 1.00 39.72 91 SER A N 1
ATOM 718 C CA . SER A 1 91 ? 15.966 9.044 4.535 1.00 39.72 91 SER A CA 1
ATOM 719 C C . SER A 1 91 ? 16.970 10.160 4.180 1.00 39.72 91 SER A C 1
ATOM 721 O O . SER A 1 91 ? 16.718 11.288 4.586 1.00 39.72 91 SER A O 1
ATOM 723 N N . VAL A 1 92 ? 18.032 9.952 3.385 1.00 37.59 92 VAL A N 1
ATOM 724 C CA . VAL A 1 92 ? 19.000 11.055 3.105 1.00 37.59 92 VAL A CA 1
ATOM 725 C C . VAL A 1 92 ? 18.894 11.675 1.700 1.00 37.59 92 VAL A C 1
ATOM 727 O O . VAL A 1 92 ? 19.381 12.780 1.478 1.00 37.59 92 VAL A O 1
ATOM 730 N N . LEU A 1 93 ? 18.212 11.036 0.744 1.00 40.75 93 LEU A N 1
ATOM 731 C CA . LEU A 1 93 ? 18.046 11.571 -0.617 1.00 40.75 93 LEU A CA 1
ATOM 732 C C . LEU A 1 93 ? 16.576 11.550 -1.059 1.00 40.75 93 LEU A C 1
ATOM 734 O O . LEU A 1 93 ? 16.188 10.839 -1.990 1.00 40.75 93 LEU A O 1
ATOM 738 N N . GLU A 1 94 ? 15.755 12.387 -0.423 1.00 41.06 94 GLU A N 1
ATOM 739 C CA . GLU A 1 94 ? 14.551 12.935 -1.060 1.00 41.06 94 GLU A CA 1
ATOM 740 C C . GLU A 1 94 ? 14.982 13.818 -2.243 1.00 41.06 94 GLU A C 1
ATOM 742 O O . GLU A 1 94 ? 15.049 15.040 -2.163 1.00 41.06 94 GLU A O 1
ATOM 747 N N . THR A 1 95 ? 15.380 13.206 -3.359 1.00 36.97 95 THR A N 1
ATOM 748 C CA . THR A 1 95 ? 15.626 13.965 -4.588 1.00 36.97 95 THR A CA 1
ATOM 749 C C . THR A 1 95 ? 14.285 14.366 -5.189 1.00 36.97 95 THR A C 1
ATOM 751 O O . THR A 1 95 ? 13.517 13.503 -5.615 1.00 36.97 95 THR A O 1
ATOM 754 N N . THR A 1 96 ? 14.041 15.675 -5.228 1.00 38.09 96 THR A N 1
ATOM 755 C CA . THR A 1 96 ? 12.921 16.350 -5.889 1.00 38.09 96 THR A CA 1
ATOM 756 C C . THR A 1 96 ? 12.727 15.846 -7.323 1.00 38.09 96 THR A C 1
ATOM 758 O O . THR A 1 96 ? 13.618 15.995 -8.159 1.00 38.09 96 THR A O 1
ATOM 761 N N . ALA A 1 97 ? 11.557 15.278 -7.626 1.00 36.28 97 ALA A N 1
ATOM 762 C CA . ALA A 1 97 ? 11.110 15.025 -8.997 1.00 36.28 97 ALA A CA 1
ATOM 763 C C . ALA A 1 97 ? 10.293 16.231 -9.505 1.00 36.28 97 ALA A C 1
ATOM 765 O O . ALA A 1 97 ? 9.471 16.773 -8.767 1.00 36.28 97 ALA A O 1
ATOM 766 N N . TYR A 1 98 ? 10.524 16.671 -10.748 1.00 35.75 98 TYR A N 1
ATOM 767 C CA . TYR A 1 98 ? 9.883 17.855 -11.344 1.00 35.75 98 TYR A CA 1
ATOM 768 C C . TYR A 1 98 ? 8.801 17.504 -12.376 1.00 35.75 98 TYR A C 1
ATOM 770 O O . TYR A 1 98 ? 8.833 16.464 -13.026 1.00 35.75 98 TYR A O 1
ATOM 778 N N . LEU A 1 99 ? 7.857 18.436 -12.535 1.00 32.94 99 LEU A N 1
ATOM 779 C CA . LEU A 1 99 ? 6.606 18.347 -13.289 1.00 32.94 99 LEU A CA 1
ATOM 780 C C . LEU A 1 99 ? 6.574 19.407 -14.385 1.00 32.94 99 LEU A C 1
ATOM 782 O O . LEU A 1 99 ? 6.729 20.584 -14.073 1.00 32.94 99 LEU A O 1
ATOM 786 N N . ILE A 1 100 ? 6.315 19.031 -15.640 1.00 32.81 100 ILE A N 1
ATOM 787 C CA . ILE A 1 100 ? 6.071 20.001 -16.718 1.00 32.81 100 ILE A CA 1
ATOM 788 C C . ILE A 1 100 ? 4.775 19.630 -17.455 1.00 32.81 100 ILE A C 1
ATOM 790 O O . ILE A 1 100 ? 4.586 18.478 -17.837 1.00 32.81 100 ILE A O 1
ATOM 794 N N . PHE A 1 101 ? 3.897 20.622 -17.648 1.00 30.80 101 PHE A N 1
ATOM 795 C CA . PHE A 1 101 ? 2.671 20.582 -18.462 1.00 30.80 101 PHE A CA 1
ATOM 796 C C . PHE A 1 101 ? 2.643 21.795 -19.410 1.00 30.80 101 PHE A C 1
ATOM 798 O O . PHE A 1 101 ? 3.078 22.877 -19.008 1.00 30.80 101 PHE A O 1
ATOM 805 N N . PRO A 1 102 ? 2.117 21.651 -20.642 1.00 36.31 102 PRO A N 1
ATOM 806 C CA . PRO A 1 102 ? 0.839 22.319 -20.965 1.00 36.31 102 PRO A CA 1
ATOM 807 C C . PRO A 1 102 ? -0.033 21.534 -21.982 1.00 36.31 102 PRO A C 1
ATOM 809 O O . PRO A 1 102 ? 0.487 20.649 -22.659 1.00 36.31 102 PRO A O 1
ATOM 812 N N . PRO A 1 103 ? -1.296 21.926 -22.254 1.00 48.38 103 PRO A N 1
ATOM 813 C CA . PRO A 1 103 ? -2.346 22.494 -21.406 1.00 48.38 103 PRO A CA 1
ATOM 814 C C . PRO A 1 103 ? -3.519 21.485 -21.246 1.00 48.38 103 PRO A C 1
ATOM 816 O O . PRO A 1 103 ? -3.683 20.580 -22.052 1.00 48.38 103 PRO A O 1
ATOM 819 N N . VAL A 1 104 ? -4.411 21.709 -20.280 1.00 35.72 104 VAL A N 1
ATOM 820 C CA . VAL A 1 104 ? -5.695 20.992 -20.067 1.00 35.72 104 VAL A CA 1
ATOM 821 C C . VAL A 1 104 ? -5.632 19.711 -19.207 1.00 35.72 104 VAL A C 1
ATOM 823 O O . VAL A 1 104 ? -5.033 18.698 -19.546 1.00 35.72 104 VAL A O 1
ATOM 826 N N . TRP A 1 105 ? -6.300 19.817 -18.054 1.00 35.44 105 TRP A N 1
ATOM 827 C CA . TRP A 1 105 ? -6.546 18.814 -17.007 1.00 35.44 105 TRP A CA 1
ATOM 828 C C . TRP A 1 105 ? -7.499 17.682 -17.441 1.00 35.44 105 TRP A C 1
ATOM 830 O O . TRP A 1 105 ? -8.371 17.903 -18.281 1.00 35.44 105 TRP A O 1
ATOM 840 N N . PRO A 1 106 ? -7.376 16.491 -16.821 1.00 37.62 106 PRO A N 1
ATOM 841 C CA . PRO A 1 106 ? -8.004 16.208 -15.524 1.00 37.62 106 PRO A CA 1
ATOM 842 C C . PRO A 1 106 ? -6.978 15.837 -14.437 1.00 37.62 106 PRO A C 1
ATOM 844 O O . PRO A 1 106 ? -5.812 15.592 -14.719 1.00 37.62 106 PRO A O 1
ATOM 847 N N . PHE A 1 107 ? -7.400 15.892 -13.174 1.00 32.56 107 PHE A N 1
ATOM 848 C CA . PHE A 1 107 ? -6.566 15.772 -11.971 1.00 32.56 107 PHE A CA 1
ATOM 849 C C . PHE A 1 107 ? -5.603 14.566 -11.980 1.00 32.56 107 PHE A C 1
ATOM 851 O O . PHE A 1 107 ? -6.027 13.440 -12.219 1.00 32.56 107 PHE A O 1
ATOM 858 N N . VAL A 1 108 ? -4.328 14.813 -11.642 1.00 36.84 108 VAL A N 1
ATOM 859 C CA . VAL A 1 108 ? -3.244 13.814 -11.543 1.00 36.84 108 VAL A CA 1
ATOM 860 C C . VAL A 1 108 ? -2.639 13.875 -10.137 1.00 36.84 108 VAL A C 1
ATOM 862 O O . VAL A 1 108 ? -2.214 14.947 -9.704 1.00 36.84 108 VAL A O 1
ATOM 865 N N . MET A 1 109 ? -2.590 12.752 -9.415 1.00 35.81 109 MET A N 1
ATOM 866 C CA . MET A 1 109 ? -1.933 12.672 -8.102 1.00 35.81 109 MET A CA 1
ATOM 867 C C . MET A 1 109 ? -0.429 12.467 -8.292 1.00 35.81 109 MET A C 1
ATOM 869 O O . MET A 1 109 ? -0.013 11.483 -8.892 1.00 35.81 109 MET A O 1
ATOM 873 N N . ARG A 1 110 ? 0.393 13.405 -7.808 1.00 44.97 110 ARG A N 1
ATOM 874 C CA . ARG A 1 110 ? 1.858 13.358 -7.934 1.00 44.97 110 ARG A CA 1
ATOM 875 C C . ARG A 1 110 ? 2.503 13.694 -6.589 1.00 44.97 110 ARG A C 1
ATOM 877 O O . ARG A 1 110 ? 2.774 14.858 -6.318 1.00 44.97 110 ARG A O 1
ATOM 884 N N . SER A 1 111 ? 2.673 12.688 -5.728 1.00 36.50 111 SER A N 1
ATOM 885 C CA . SER A 1 111 ? 3.534 12.746 -4.536 1.00 36.50 111 SER A CA 1
ATOM 886 C C . SER A 1 111 ? 3.802 11.338 -3.986 1.00 36.50 111 SER A C 1
ATOM 888 O O . SER A 1 111 ? 2.916 10.486 -4.005 1.00 36.50 111 SER A O 1
ATOM 890 N N . ASN A 1 112 ? 5.006 11.143 -3.449 1.00 50.22 112 ASN A N 1
ATOM 891 C CA . ASN A 1 112 ? 5.594 9.964 -2.781 1.00 50.22 112 ASN A CA 1
ATOM 892 C C . ASN A 1 112 ? 4.982 9.607 -1.403 1.00 50.22 112 ASN A C 1
ATOM 894 O O . ASN A 1 112 ? 5.544 8.805 -0.661 1.00 50.22 112 ASN A O 1
ATOM 898 N N . ASP A 1 113 ? 3.849 10.224 -1.081 1.00 53.41 113 ASP A N 1
ATOM 899 C CA . ASP A 1 113 ? 3.040 10.046 0.123 1.00 53.41 113 ASP A CA 1
ATOM 900 C C . ASP A 1 113 ? 1.595 10.300 -0.320 1.00 53.41 113 ASP A C 1
ATOM 902 O O . ASP A 1 113 ? 1.077 11.421 -0.270 1.00 53.41 113 ASP A O 1
ATOM 906 N N . THR A 1 1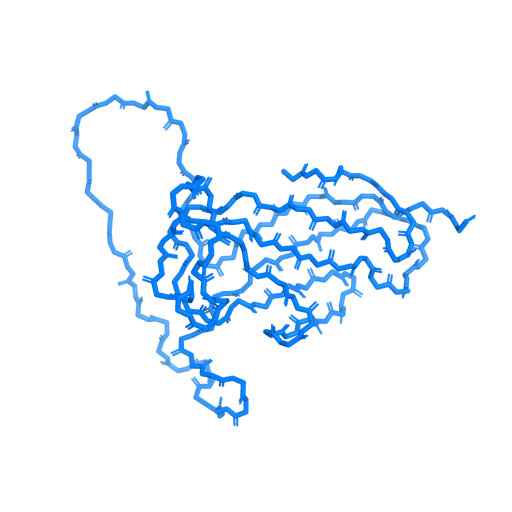14 ? 0.981 9.276 -0.918 1.00 62.66 114 THR A N 1
ATOM 907 C CA . THR A 1 114 ? -0.454 9.313 -1.205 1.00 62.66 114 THR A CA 1
ATOM 908 C C . THR A 1 114 ? -1.189 8.731 -0.024 1.00 62.66 114 THR A C 1
ATOM 910 O O . THR A 1 114 ? -0.812 7.678 0.502 1.00 62.66 114 THR A O 1
ATOM 913 N N . SER A 1 115 ? -2.245 9.426 0.390 1.00 69.56 115 SER A N 1
ATOM 914 C CA . SER A 1 115 ? -3.035 8.990 1.520 1.00 69.56 115 SER A CA 1
ATOM 915 C C . SER A 1 115 ? -4.519 8.971 1.245 1.00 69.56 115 SER A C 1
ATOM 917 O O . SER A 1 115 ? -5.079 9.927 0.709 1.00 69.56 115 SER A O 1
ATOM 919 N N . ILE A 1 116 ? -5.155 7.873 1.635 1.00 81.88 116 ILE A N 1
ATOM 920 C CA . ILE A 1 116 ? -6.568 7.618 1.377 1.00 81.88 116 ILE A CA 1
ATOM 921 C C . ILE A 1 116 ? -7.211 7.144 2.678 1.00 81.88 116 ILE A C 1
ATOM 923 O O . ILE A 1 116 ? -6.598 6.425 3.465 1.00 81.88 116 ILE A O 1
ATOM 927 N N . LYS A 1 117 ? -8.452 7.562 2.930 1.00 86.56 117 LYS A N 1
ATOM 928 C CA . LYS A 1 117 ? -9.227 7.080 4.077 1.00 86.56 117 LYS A CA 1
ATOM 929 C C . LYS A 1 117 ? -9.765 5.679 3.800 1.00 86.56 117 LYS A C 1
ATOM 931 O O . LYS A 1 117 ? -10.396 5.474 2.767 1.00 86.56 117 LYS A O 1
ATOM 936 N N . PHE A 1 118 ? -9.569 4.760 4.737 1.00 90.25 118 PHE A N 1
ATOM 937 C CA . PHE A 1 118 ? -10.123 3.409 4.719 1.00 90.25 118 PHE A CA 1
ATOM 938 C C . PHE A 1 118 ? -10.839 3.126 6.040 1.00 90.25 118 PHE A C 1
ATOM 940 O O . PHE A 1 118 ? -10.325 3.461 7.109 1.00 90.25 118 PHE A O 1
ATOM 947 N N . ARG A 1 119 ? -12.015 2.499 5.983 1.00 93.69 119 ARG A N 1
ATOM 948 C CA . ARG A 1 119 ? -12.774 2.131 7.183 1.00 93.69 119 ARG A CA 1
ATOM 949 C C . ARG A 1 119 ? -12.594 0.652 7.505 1.00 93.69 119 ARG A C 1
ATOM 951 O O . ARG A 1 119 ? -13.016 -0.208 6.738 1.00 93.69 119 ARG A O 1
ATOM 958 N N . VAL A 1 120 ? -12.026 0.359 8.670 1.00 92.69 120 VAL A N 1
ATOM 959 C CA . VAL A 1 120 ? -11.977 -1.006 9.198 1.00 92.69 120 VAL A CA 1
ATOM 960 C C . VAL A 1 120 ? -13.301 -1.321 9.892 1.00 92.69 120 VAL A C 1
ATOM 962 O O . VAL A 1 120 ? -13.766 -0.552 10.738 1.00 92.69 120 VAL A O 1
ATOM 965 N N . THR A 1 121 ? -13.924 -2.436 9.521 1.00 93.38 121 THR A N 1
ATOM 966 C CA . THR A 1 121 ? -15.156 -2.951 10.140 1.00 93.38 121 THR A CA 1
ATOM 967 C C . THR A 1 121 ? -14.843 -4.091 11.110 1.00 93.38 121 THR A C 1
ATOM 969 O O . THR A 1 121 ? -13.748 -4.648 11.077 1.00 93.38 121 THR A O 1
ATOM 972 N N . ALA A 1 122 ? -15.798 -4.449 11.973 1.00 85.25 122 ALA A N 1
ATOM 973 C CA . ALA A 1 122 ? -15.678 -5.638 12.823 1.00 85.25 122 ALA A CA 1
ATOM 974 C C . ALA A 1 122 ? -15.530 -6.925 11.984 1.00 85.25 122 ALA A C 1
ATOM 976 O O . ALA A 1 122 ? -15.916 -6.932 10.809 1.00 85.25 122 ALA A O 1
ATOM 977 N N . GLU A 1 123 ? -14.939 -7.966 12.586 1.00 69.88 123 GLU A N 1
ATOM 978 C CA . GLU A 1 123 ? -14.708 -9.286 11.966 1.00 69.88 123 GLU A CA 1
ATOM 979 C C . GLU A 1 123 ? -15.988 -9.986 11.484 1.00 69.88 123 GLU A C 1
ATOM 981 O O . GLU A 1 123 ? -17.022 -9.904 12.186 1.00 69.88 123 GLU A O 1
#

pLDDT: mean 72.98, std 20.09, range [30.8, 95.25]

Radius of gyration: 15.25 Å; Cα contacts (8 Å, |Δi|>4): 230; c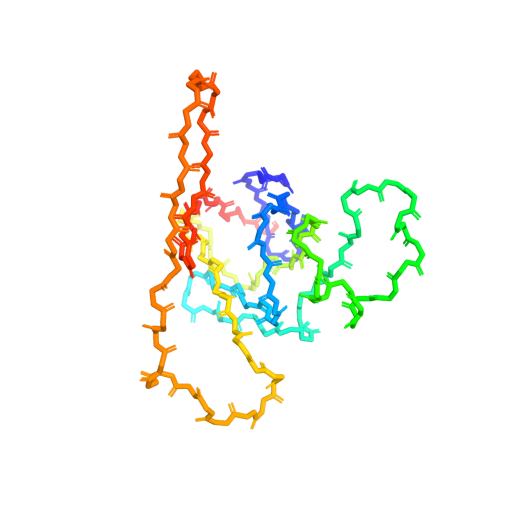hains: 1; bounding box: 35×35×37 Å

Mean predicted aligned error: 10.43 Å

Nearest PDB structures (foldseek):
  1row-assembly2_B  TM=4.331E-01  e=3.180E-02  Caenorhabditis elegans
  3mlp-assembly1_B  TM=5.440E-01  e=1.236E-01  Mus musculus
  4aq1-assembly4_C-3  TM=3.295E-01  e=1.836E-01  Geobacillus stearothermophilus
  4m1c-assembly1_C  TM=3.480E-01  e=1.122E+00  Homo sapiens
  8d3y-assembly1_B  TM=2.316E-01  e=2.340E+00  Homo sapiens

Secondary structure (DSSP, 8-state):
-B-SEE-TT-EEEEEESS--SEEEEEETTEEE-TTTEEEEESSGGGTTS-HHHHTT-SSEEEEEEPPS--SEEEEEEEEEESS-TT----SS----------S--------SEEEEEEEEPP-

Foldseek 3Di:
DPPQEEAFFDKDKDWFAQQAAWKWKDKPNDIRTSVQKAKAAPDPVCRPPHRVRCNHHRTIIIIHTRHHDPWDKIKMWMARDRDDPPDPPPDDDPDDDDDDDDDDDDDDDDDRIDIDIGTHDYD